Protein AF-A0A2D4JWX6-F1 (afdb_monomer_lite)

Foldseek 3Di:
DDLLVVLLVVCLQAVLLLCLLLVVFDQDPQFPDADGRFPSVSSVCCVVCSVVQVVDPCSNVSNCCSSCVQPVVDPQNPPPDPRNDDDPPVRQVVCCVRDDVVGDTDPPDDD

InterPro domains:
  IPR007311 ST7 [PF04184] (1-111)
  IPR007311 ST7 [PTHR12745] (1-111)

Organism: NCBI:txid1970185

Secondary structure (DSSP, 8-state):
--HHHHHHHHHHH-TTHHHHHTTSS---PPPSS--SSSHHHHHHHHHHHHHHHHHSTTHHHHHHHHHHHHHHS-SSHHHH-TT-PPPPHHHHHHHHHHS-TTS-----S--

Structure (mmCIF, N/CA/C/O backbone):
data_AF-A0A2D4JWX6-F1
#
_entry.id   AF-A0A2D4JWX6-F1
#
loop_
_atom_site.group_PDB
_atom_site.id
_atom_site.type_symbol
_atom_site.label_atom_id
_atom_site.label_alt_id
_atom_site.label_comp_id
_atom_site.label_asym_id
_atom_site.label_entity_id
_atom_site.label_seq_id
_atom_site.pdbx_PDB_ins_code
_atom_site.Cartn_x
_atom_site.Cartn_y
_atom_site.Cartn_z
_atom_site.occupancy
_atom_site.B_iso_or_equiv
_atom_site.auth_seq_id
_atom_site.auth_comp_id
_atom_site.auth_asym_id
_atom_site.auth_atom_id
_atom_site.pdbx_PDB_model_num
ATOM 1 N N . MET A 1 1 ? 11.923 4.116 19.225 1.00 58.41 1 MET A N 1
ATOM 2 C CA . MET A 1 1 ? 11.543 4.465 17.840 1.00 58.41 1 MET A CA 1
ATOM 3 C C . MET A 1 1 ? 10.179 5.131 17.911 1.00 58.41 1 MET A C 1
ATOM 5 O O . MET A 1 1 ? 9.284 4.522 18.484 1.00 58.41 1 MET A O 1
ATOM 9 N N . ASN A 1 2 ? 10.044 6.381 17.460 1.00 85.94 2 ASN A N 1
ATOM 10 C CA . ASN A 1 2 ? 8.763 7.105 17.510 1.00 85.94 2 ASN A CA 1
ATOM 11 C C .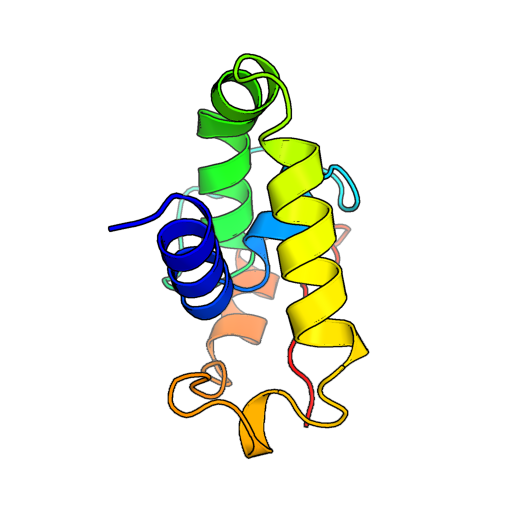 ASN A 1 2 ? 7.839 6.630 16.365 1.00 85.94 2 ASN A C 1
ATOM 13 O O . ASN A 1 2 ? 8.332 6.243 15.307 1.00 85.94 2 ASN A O 1
ATOM 17 N N . ALA A 1 3 ? 6.515 6.673 16.550 1.00 79.12 3 ALA A N 1
ATOM 18 C CA . ALA A 1 3 ? 5.526 6.302 15.531 1.00 79.12 3 ALA A CA 1
ATOM 19 C C . ALA A 1 3 ? 5.724 7.082 14.219 1.00 79.12 3 ALA A C 1
ATOM 21 O O . ALA A 1 3 ? 5.643 6.512 13.136 1.00 79.12 3 ALA A O 1
ATOM 22 N N . VAL A 1 4 ? 6.079 8.365 14.324 1.00 81.44 4 VAL A N 1
ATOM 23 C CA . VAL A 1 4 ? 6.370 9.237 13.176 1.00 81.44 4 VAL A CA 1
ATOM 24 C C . VAL A 1 4 ? 7.566 8.723 12.367 1.00 81.44 4 VAL A C 1
ATOM 26 O O . VAL A 1 4 ? 7.477 8.564 11.154 1.00 81.44 4 VAL A O 1
ATOM 29 N N . GLU A 1 5 ? 8.675 8.386 13.032 1.00 79.62 5 GLU A N 1
ATOM 30 C CA . GLU A 1 5 ? 9.876 7.846 12.376 1.00 79.62 5 GLU A CA 1
ATOM 31 C C . GLU A 1 5 ? 9.618 6.478 11.736 1.00 79.62 5 GLU A C 1
ATOM 33 O O . GLU A 1 5 ? 10.165 6.173 10.678 1.00 79.62 5 GLU A O 1
ATOM 38 N N . ALA A 1 6 ? 8.799 5.641 12.381 1.00 82.00 6 ALA A N 1
ATOM 39 C CA . ALA A 1 6 ? 8.417 4.342 11.841 1.00 82.00 6 ALA A CA 1
ATOM 40 C C . ALA A 1 6 ? 7.582 4.494 10.559 1.00 82.00 6 ALA A C 1
ATOM 42 O O . ALA A 1 6 ? 7.856 3.810 9.574 1.00 82.00 6 ALA A O 1
ATOM 43 N N . ILE A 1 7 ? 6.624 5.429 10.544 1.00 83.56 7 ILE A N 1
ATOM 44 C CA . ILE A 1 7 ? 5.823 5.736 9.353 1.00 83.56 7 ILE A CA 1
ATOM 45 C C . ILE A 1 7 ? 6.706 6.300 8.241 1.00 83.56 7 ILE A C 1
ATOM 47 O O . ILE A 1 7 ? 6.602 5.830 7.113 1.00 83.56 7 ILE A O 1
ATOM 51 N N . HIS A 1 8 ? 7.617 7.232 8.538 1.00 80.38 8 HIS A N 1
ATOM 52 C CA . HIS A 1 8 ? 8.558 7.743 7.535 1.00 80.38 8 HIS A CA 1
ATOM 53 C C . HIS A 1 8 ? 9.363 6.617 6.878 1.00 80.38 8 HIS A C 1
ATOM 55 O O . HIS A 1 8 ? 9.360 6.505 5.655 1.00 80.38 8 HIS A O 1
ATOM 61 N N . ARG A 1 9 ? 9.968 5.724 7.674 1.00 78.38 9 ARG A N 1
ATOM 62 C CA . ARG A 1 9 ? 10.725 4.578 7.141 1.00 78.38 9 ARG A CA 1
ATOM 63 C C . ARG A 1 9 ? 9.859 3.634 6.305 1.00 78.38 9 ARG A C 1
ATOM 65 O O . ARG A 1 9 ? 10.326 3.109 5.299 1.00 78.38 9 ARG A O 1
ATOM 72 N N . ALA A 1 10 ? 8.607 3.409 6.702 1.00 81.19 10 ALA A N 1
ATOM 73 C CA . ALA A 1 10 ? 7.682 2.565 5.948 1.00 81.19 10 ALA A CA 1
ATOM 74 C C . ALA A 1 10 ? 7.296 3.194 4.596 1.00 81.19 10 ALA A C 1
ATOM 76 O O . ALA A 1 10 ? 7.287 2.505 3.576 1.00 81.19 10 ALA A O 1
ATOM 77 N N . VAL A 1 11 ? 7.034 4.506 4.578 1.00 80.38 11 VAL A N 1
ATOM 78 C CA . VAL A 1 11 ? 6.740 5.272 3.357 1.00 80.38 11 VAL A CA 1
ATOM 79 C C . VAL A 1 11 ? 7.950 5.301 2.418 1.00 80.38 11 VAL A C 1
ATOM 81 O O . VAL A 1 11 ? 7.793 5.167 1.208 1.00 80.38 11 VAL A O 1
ATOM 84 N N . GLU A 1 12 ? 9.161 5.432 2.958 1.00 77.31 12 GLU A N 1
ATOM 85 C CA . GLU A 1 12 ? 10.411 5.339 2.192 1.00 77.31 12 GLU A CA 1
ATOM 86 C C . GLU A 1 12 ? 10.629 3.941 1.594 1.00 77.31 12 GLU A C 1
ATOM 88 O O . GLU A 1 12 ? 11.100 3.798 0.458 1.00 77.31 12 GLU A O 1
ATOM 93 N N . PHE A 1 13 ? 10.272 2.895 2.343 1.00 79.00 13 PHE A N 1
ATOM 94 C CA . PHE A 1 13 ? 10.405 1.522 1.880 1.00 79.00 13 PHE A CA 1
ATOM 95 C C . PHE A 1 13 ? 9.478 1.234 0.695 1.00 79.00 13 PHE A C 1
ATOM 97 O O . PHE A 1 13 ? 9.961 0.791 -0.345 1.00 79.00 13 PHE A O 1
ATOM 104 N N . ASN A 1 14 ? 8.180 1.525 0.798 1.00 84.75 14 ASN A N 1
ATOM 105 C CA . ASN A 1 14 ? 7.248 1.385 -0.320 1.00 84.75 14 ASN A CA 1
ATOM 106 C C . ASN A 1 14 ? 6.311 2.610 -0.392 1.00 84.75 14 ASN A C 1
ATOM 108 O O . ASN A 1 14 ? 5.311 2.671 0.331 1.00 84.75 14 ASN A O 1
ATOM 112 N N . PRO A 1 15 ? 6.587 3.576 -1.292 1.00 83.62 15 PRO A N 1
ATOM 113 C CA . PRO A 1 15 ? 5.833 4.827 -1.371 1.00 83.62 15 PRO A CA 1
ATOM 114 C C . PRO A 1 15 ? 4.425 4.661 -1.964 1.00 83.62 15 PRO A C 1
ATOM 116 O O . PRO A 1 15 ? 3.654 5.624 -1.986 1.00 83.62 15 PRO A O 1
ATOM 119 N N . HIS A 1 16 ? 4.069 3.464 -2.441 1.00 87.81 16 HIS A N 1
ATOM 120 C CA . HIS A 1 16 ? 2.758 3.164 -3.017 1.00 87.81 16 HIS A CA 1
ATOM 121 C C . HIS A 1 16 ? 1.735 2.770 -1.945 1.00 87.81 16 HIS A C 1
ATOM 123 O O . HIS A 1 16 ? 0.554 3.087 -2.091 1.00 87.81 16 HIS A O 1
ATOM 129 N N . VAL A 1 17 ? 2.185 2.160 -0.839 1.00 92.25 17 VAL A N 1
ATOM 130 C CA . VAL A 1 17 ? 1.341 1.715 0.291 1.00 92.25 17 VAL A CA 1
ATOM 131 C C . VAL A 1 17 ? 0.377 2.800 0.788 1.00 92.25 17 VAL A C 1
ATOM 133 O O . VAL A 1 17 ? -0.813 2.500 0.933 1.00 92.25 17 VAL A O 1
ATOM 136 N N . PRO A 1 18 ? 0.807 4.059 1.010 1.00 92.38 18 PRO A N 1
ATOM 137 C CA . PRO A 1 18 ? -0.068 5.073 1.589 1.00 92.38 18 PRO A CA 1
ATOM 138 C C . PRO A 1 18 ? -1.306 5.354 0.743 1.00 92.38 18 PRO A C 1
ATOM 140 O O . PRO A 1 18 ? -2.387 5.501 1.299 1.00 92.38 18 PRO A O 1
ATOM 143 N N . LYS A 1 19 ? -1.197 5.348 -0.592 1.00 92.06 19 LYS A N 1
ATOM 144 C CA . LYS A 1 19 ? -2.356 5.593 -1.465 1.00 92.06 19 LYS A CA 1
ATOM 145 C C . LYS A 1 19 ? -3.437 4.520 -1.323 1.00 92.06 19 LYS A C 1
ATOM 147 O O . LYS A 1 19 ? -4.613 4.842 -1.455 1.00 92.06 19 LYS A O 1
ATOM 152 N N . TYR A 1 20 ? -3.058 3.274 -1.042 1.00 95.06 20 TYR A N 1
ATOM 153 C CA . TYR A 1 20 ? -4.013 2.190 -0.804 1.00 95.06 20 TYR A CA 1
ATOM 154 C C . TYR A 1 20 ? -4.595 2.229 0.609 1.00 95.06 20 TYR A C 1
ATOM 156 O O . TYR A 1 20 ? -5.799 2.069 0.773 1.00 95.06 20 TYR A O 1
ATOM 164 N N . LEU A 1 21 ? -3.769 2.489 1.630 1.00 95.56 21 LEU A N 1
ATOM 165 C CA . LEU A 1 21 ? -4.246 2.605 3.014 1.00 95.56 21 LEU A CA 1
ATOM 166 C C . LEU A 1 21 ? -5.176 3.805 3.227 1.00 95.56 21 LEU A C 1
ATOM 168 O O . LEU A 1 21 ? -6.112 3.725 4.015 1.00 95.56 21 LEU A O 1
ATOM 172 N N . LEU A 1 22 ? -4.907 4.906 2.526 1.00 94.12 22 LEU A N 1
ATOM 173 C CA . LEU A 1 22 ? -5.728 6.117 2.523 1.00 94.12 22 LEU A CA 1
ATOM 174 C C . LEU A 1 22 ? -6.904 6.028 1.539 1.00 94.12 22 LEU A C 1
ATOM 176 O O . LEU A 1 22 ? -7.600 7.019 1.348 1.00 94.12 22 LEU A O 1
ATOM 180 N N . GLU A 1 23 ? -7.101 4.874 0.891 1.00 94.19 23 GLU A N 1
ATOM 181 C CA . GLU A 1 23 ? -8.206 4.621 -0.044 1.00 94.19 23 GLU A CA 1
ATOM 182 C C . GLU A 1 23 ? -8.263 5.622 -1.221 1.00 94.19 23 GLU A C 1
ATOM 184 O O . GLU A 1 23 ? -9.306 5.845 -1.826 1.00 94.19 23 GLU A O 1
ATOM 189 N N . MET A 1 24 ? -7.117 6.206 -1.589 1.00 92.06 24 MET A N 1
ATOM 190 C CA . MET A 1 24 ? -6.957 7.094 -2.751 1.00 92.06 24 MET A CA 1
ATOM 191 C C . MET A 1 24 ? -6.779 6.320 -4.066 1.00 92.06 24 MET A C 1
ATOM 193 O O . MET A 1 24 ? -6.829 6.901 -5.149 1.00 92.06 24 MET A O 1
ATOM 197 N N . LYS A 1 25 ? -6.528 5.011 -3.977 1.00 92.38 25 LYS A N 1
ATOM 198 C CA . LYS A 1 25 ? -6.522 4.064 -5.094 1.00 92.38 25 LYS A CA 1
ATOM 199 C C . LYS A 1 25 ? -7.457 2.908 -4.773 1.00 92.38 25 LYS A C 1
ATOM 201 O O . LYS A 1 25 ? -7.589 2.516 -3.615 1.00 92.38 25 LYS A O 1
ATOM 206 N N . SER A 1 26 ? -8.054 2.343 -5.818 1.00 92.00 26 SER A N 1
ATOM 207 C CA . SER A 1 26 ? -8.901 1.160 -5.683 1.00 92.00 26 SER A CA 1
ATOM 208 C C . SER A 1 26 ? -8.088 -0.007 -5.136 1.00 92.00 26 SER A C 1
ATOM 210 O O . SER A 1 26 ? -7.030 -0.346 -5.669 1.00 92.00 26 SER A O 1
ATOM 212 N N . LEU A 1 27 ? -8.591 -0.612 -4.066 1.00 94.88 27 LEU A N 1
ATOM 213 C CA . LEU A 1 27 ? -8.041 -1.835 -3.511 1.00 94.88 27 LEU A CA 1
ATOM 214 C C . LEU A 1 27 ? -8.666 -3.028 -4.240 1.00 94.88 27 LEU A C 1
ATOM 216 O O . LEU A 1 27 ? -9.888 -3.146 -4.309 1.00 94.88 27 LEU A O 1
ATOM 220 N N . ILE A 1 28 ? -7.823 -3.902 -4.779 1.00 95.88 28 ILE A N 1
ATOM 221 C CA . ILE A 1 28 ? -8.226 -5.130 -5.471 1.00 95.88 28 ILE A CA 1
ATOM 222 C C . ILE A 1 28 ? -7.736 -6.358 -4.699 1.00 95.88 28 ILE A C 1
ATOM 224 O O . ILE A 1 28 ? -7.008 -6.229 -3.712 1.00 95.88 28 ILE A O 1
ATOM 228 N N . LEU A 1 29 ? -8.126 -7.553 -5.149 1.00 96.62 29 LEU A N 1
ATOM 229 C CA . LEU A 1 29 ? -7.506 -8.781 -4.656 1.00 96.62 29 LEU A CA 1
ATOM 230 C C . LEU A 1 29 ? -6.003 -8.762 -4.977 1.00 96.62 29 LEU A C 1
ATOM 232 O O . LEU A 1 29 ? -5.633 -8.384 -6.093 1.00 96.62 29 LEU A O 1
ATOM 236 N N . PRO A 1 30 ? -5.140 -9.158 -4.029 1.00 96.00 30 PRO A N 1
ATOM 237 C CA . PRO A 1 30 ? -3.712 -9.221 -4.285 1.00 96.00 30 PRO A CA 1
ATOM 238 C C . PRO A 1 30 ? -3.402 -10.249 -5.384 1.00 96.00 30 PRO A C 1
ATOM 240 O O . PRO A 1 30 ? -4.040 -11.306 -5.420 1.00 96.00 30 PRO A O 1
ATOM 243 N N . PRO A 1 31 ? -2.432 -9.962 -6.271 1.00 94.06 31 PRO A N 1
ATOM 244 C CA . PRO A 1 31 ? -1.955 -10.942 -7.239 1.00 94.06 31 PRO A CA 1
ATOM 245 C C . PRO A 1 31 ? -1.286 -12.127 -6.529 1.00 94.06 31 PRO A C 1
ATOM 247 O O . PRO A 1 31 ? -0.810 -12.008 -5.399 1.00 94.06 31 PRO A O 1
ATOM 250 N N . GLU A 1 32 ? -1.213 -13.271 -7.212 1.00 93.50 32 GLU A N 1
ATOM 251 C CA . GLU A 1 32 ? -0.545 -14.476 -6.694 1.00 93.50 32 GLU A CA 1
ATOM 252 C C . GLU A 1 32 ? 0.949 -14.237 -6.423 1.00 93.50 32 GLU A C 1
ATOM 254 O O . GLU A 1 32 ? 1.502 -14.736 -5.443 1.00 93.50 32 GLU A O 1
ATOM 259 N N . HIS A 1 33 ? 1.591 -13.430 -7.270 1.00 93.75 33 HIS A N 1
ATOM 260 C CA . HIS A 1 33 ? 2.995 -13.062 -7.140 1.00 93.75 33 HIS A CA 1
ATOM 261 C C . HIS A 1 33 ? 3.118 -11.611 -6.678 1.00 93.75 33 HIS A C 1
ATOM 263 O O . HIS A 1 33 ? 2.433 -10.725 -7.184 1.00 93.75 33 HIS A O 1
ATOM 269 N N . ILE A 1 34 ? 4.022 -11.370 -5.729 1.00 92.19 34 ILE A N 1
ATOM 270 C CA . ILE A 1 34 ? 4.242 -10.058 -5.118 1.00 92.19 34 ILE A CA 1
ATOM 271 C C . ILE A 1 34 ? 5.686 -9.625 -5.369 1.00 92.19 34 ILE A C 1
ATOM 273 O O . ILE A 1 34 ? 6.630 -10.336 -5.014 1.00 92.19 34 ILE A O 1
ATOM 277 N N . LEU A 1 35 ? 5.864 -8.443 -5.958 1.00 88.25 35 LEU A N 1
ATOM 278 C CA . LEU A 1 35 ? 7.177 -7.834 -6.150 1.00 88.25 35 LEU A CA 1
ATOM 279 C C . LEU A 1 35 ? 7.608 -7.089 -4.893 1.00 88.25 35 LEU A C 1
ATOM 281 O O . LEU A 1 35 ? 6.788 -6.503 -4.201 1.00 88.25 35 LEU A O 1
ATOM 285 N N . LYS A 1 36 ? 8.912 -7.037 -4.613 1.00 82.88 36 LYS A N 1
ATOM 286 C CA . LYS A 1 36 ? 9.415 -6.189 -3.526 1.00 82.88 36 LYS A CA 1
ATOM 287 C C . LYS A 1 36 ? 9.364 -4.726 -3.945 1.00 82.88 36 LYS A C 1
ATOM 289 O O . LYS A 1 36 ? 9.968 -4.374 -4.958 1.00 82.88 36 LYS A O 1
ATOM 294 N N . ARG A 1 37 ? 8.754 -3.888 -3.102 1.00 80.62 37 ARG A N 1
ATOM 295 C CA . ARG A 1 37 ? 8.596 -2.444 -3.296 1.00 80.62 37 ARG A CA 1
ATOM 296 C C . ARG A 1 37 ? 7.794 -2.162 -4.557 1.00 80.62 37 ARG A C 1
ATOM 298 O O . ARG A 1 37 ? 8.370 -1.701 -5.522 1.00 80.62 37 ARG A O 1
ATOM 305 N N . GLY A 1 38 ? 6.490 -2.429 -4.570 1.00 87.81 38 GLY A N 1
ATOM 306 C CA . GLY A 1 38 ? 5.617 -2.047 -5.685 1.00 87.81 38 GLY A CA 1
ATOM 307 C C . GLY A 1 38 ? 4.139 -2.031 -5.417 1.00 87.81 38 GLY A C 1
ATOM 308 O O . GLY A 1 38 ? 3.741 -2.143 -4.259 1.00 87.81 38 GLY A O 1
ATOM 309 N N . ASP A 1 39 ? 3.341 -1.832 -6.466 1.00 92.56 39 ASP A N 1
ATOM 310 C CA . ASP A 1 39 ? 1.886 -1.829 -6.349 1.00 92.56 39 ASP A CA 1
ATOM 311 C C . ASP A 1 39 ? 1.382 -3.217 -5.953 1.00 92.56 39 ASP A C 1
ATOM 313 O O . ASP A 1 39 ? 0.509 -3.292 -5.095 1.00 92.56 39 ASP A O 1
ATOM 317 N N . SER A 1 40 ? 1.970 -4.308 -6.461 1.00 94.19 40 SER A N 1
ATOM 318 C CA . SER A 1 40 ? 1.622 -5.668 -6.016 1.00 94.19 40 SER A CA 1
ATOM 319 C C . SER A 1 40 ? 1.813 -5.863 -4.504 1.00 94.19 40 SER A C 1
ATOM 321 O O . SER A 1 40 ? 0.895 -6.320 -3.819 1.00 94.19 40 SER A O 1
ATOM 323 N N . GLU A 1 41 ? 2.958 -5.455 -3.943 1.00 93.81 41 GLU A N 1
ATOM 324 C CA . GLU A 1 41 ? 3.194 -5.493 -2.488 1.00 93.81 41 GLU A CA 1
ATOM 325 C C . GLU A 1 41 ? 2.321 -4.500 -1.730 1.00 93.81 41 GLU A C 1
ATOM 327 O O . GLU A 1 41 ? 1.821 -4.825 -0.656 1.00 93.81 41 GLU A O 1
ATOM 332 N N . ALA A 1 42 ? 2.108 -3.303 -2.271 1.00 94.19 42 ALA A N 1
ATOM 333 C CA . ALA A 1 42 ? 1.313 -2.279 -1.615 1.00 94.19 42 ALA A CA 1
ATOM 334 C C . ALA A 1 42 ? -0.163 -2.675 -1.511 1.00 94.19 42 ALA A C 1
ATOM 336 O O . ALA A 1 42 ? -0.771 -2.489 -0.454 1.00 94.19 42 ALA A O 1
ATOM 337 N N . ILE A 1 43 ? -0.712 -3.277 -2.569 1.00 96.25 43 ILE A N 1
ATOM 338 C CA . ILE A 1 43 ? -2.047 -3.875 -2.587 1.00 96.25 43 ILE A CA 1
ATOM 339 C C . ILE A 1 43 ? -2.109 -5.003 -1.570 1.00 96.25 43 ILE A C 1
ATOM 341 O O . ILE A 1 43 ? -2.997 -4.984 -0.726 1.00 96.25 43 ILE A O 1
ATOM 345 N N . ALA A 1 44 ? -1.168 -5.952 -1.601 1.00 96.62 44 ALA A N 1
ATOM 346 C CA . ALA A 1 44 ? -1.163 -7.064 -0.655 1.00 96.62 44 ALA A CA 1
ATOM 347 C C . ALA A 1 44 ? -1.109 -6.572 0.795 1.00 96.62 44 ALA A C 1
ATOM 349 O O . ALA A 1 44 ? -1.924 -6.974 1.627 1.00 96.62 44 ALA A O 1
ATOM 350 N N . TYR A 1 45 ? -0.212 -5.633 1.095 1.00 95.56 45 TYR A N 1
ATOM 351 C CA . TYR A 1 45 ? -0.109 -5.036 2.417 1.00 95.56 45 TYR A CA 1
ATOM 352 C C . TYR A 1 45 ? -1.424 -4.371 2.834 1.00 95.56 45 TYR A C 1
ATOM 354 O O . TYR A 1 45 ? -1.965 -4.699 3.892 1.00 95.56 45 TYR A O 1
ATOM 362 N N . ALA A 1 46 ? -1.962 -3.466 2.013 1.00 96.69 46 ALA A N 1
ATOM 363 C CA . ALA A 1 46 ? -3.188 -2.746 2.339 1.00 96.69 46 ALA A CA 1
ATOM 364 C C . ALA A 1 46 ? -4.387 -3.694 2.466 1.00 96.69 46 ALA A C 1
ATOM 366 O O . ALA A 1 46 ? -5.166 -3.557 3.405 1.00 96.69 46 ALA A O 1
ATOM 367 N N . PHE A 1 47 ? -4.493 -4.701 1.599 1.00 97.31 47 PHE A N 1
ATOM 368 C CA . PHE A 1 47 ? -5.560 -5.697 1.628 1.00 97.31 47 PHE A CA 1
ATOM 369 C C . PHE A 1 47 ? -5.633 -6.416 2.976 1.00 97.31 47 PHE A C 1
ATOM 371 O O . PHE A 1 47 ? -6.704 -6.495 3.579 1.00 97.31 47 PHE A O 1
ATOM 378 N N . PHE A 1 48 ? -4.493 -6.874 3.496 1.00 97.19 48 PHE A N 1
ATOM 379 C CA . PHE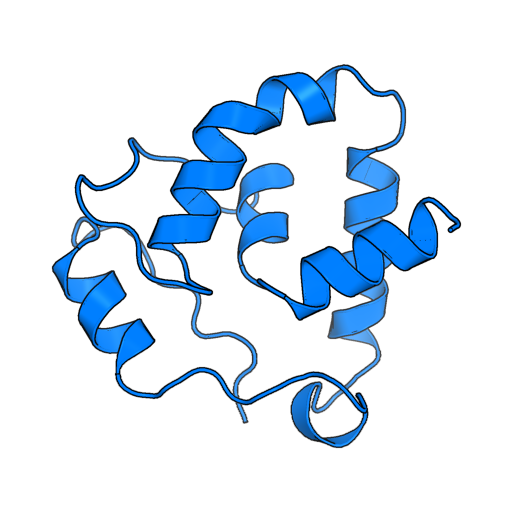 A 1 48 ? -4.457 -7.598 4.766 1.00 97.19 48 PHE A CA 1
ATOM 380 C C . PHE A 1 48 ? -4.482 -6.690 6.006 1.00 97.19 48 PHE A C 1
ATOM 382 O O . PHE A 1 48 ? -4.925 -7.132 7.066 1.00 97.19 48 PHE A O 1
ATOM 389 N N . HIS A 1 49 ? -4.038 -5.431 5.905 1.00 96.75 49 HIS A N 1
ATOM 390 C CA . HIS A 1 49 ? -3.792 -4.587 7.084 1.00 96.75 49 HIS A CA 1
ATOM 391 C C . HIS A 1 49 ? -4.693 -3.353 7.204 1.00 96.75 49 HIS A C 1
ATOM 393 O O . HIS A 1 49 ? -4.736 -2.764 8.284 1.00 96.75 49 HIS A O 1
ATOM 399 N N . LEU A 1 50 ? -5.452 -2.955 6.176 1.00 96.12 50 LEU A N 1
ATOM 400 C CA . LEU A 1 50 ? -6.271 -1.731 6.206 1.00 96.12 50 LEU A CA 1
ATOM 401 C C . LEU A 1 50 ? -7.215 -1.681 7.415 1.00 96.12 50 LEU A C 1
ATOM 403 O O . LEU A 1 50 ? -7.341 -0.653 8.077 1.00 96.12 50 LEU A O 1
ATOM 407 N N . GLN A 1 51 ? -7.838 -2.809 7.756 1.00 96.44 51 GLN A N 1
ATOM 408 C CA . GLN A 1 51 ? -8.727 -2.886 8.918 1.00 96.44 51 GLN A CA 1
ATOM 409 C C . GLN A 1 51 ? -7.990 -2.652 10.240 1.00 96.44 51 GLN A C 1
ATOM 411 O O . GLN A 1 51 ? -8.552 -2.060 11.156 1.00 96.44 51 GLN A O 1
ATOM 416 N N . HIS A 1 52 ? -6.732 -3.082 10.350 1.00 96.25 52 HIS A N 1
ATOM 417 C CA . HIS A 1 52 ? -5.912 -2.799 11.525 1.00 96.25 52 HIS A CA 1
ATOM 418 C C . HIS A 1 52 ? -5.599 -1.302 11.624 1.00 96.25 52 HIS A C 1
ATOM 420 O O . HIS A 1 52 ? -5.803 -0.709 12.680 1.00 96.25 52 HIS A O 1
ATOM 426 N N . TRP A 1 53 ? -5.208 -0.674 10.512 1.00 95.31 53 TRP A N 1
ATOM 427 C CA . TRP A 1 53 ? -4.963 0.769 10.450 1.00 95.31 53 TRP A CA 1
ATOM 428 C C . TRP A 1 53 ? -6.196 1.594 10.833 1.00 95.31 53 TRP A C 1
ATOM 430 O O . TRP A 1 53 ? -6.077 2.544 11.600 1.00 95.31 53 TRP A O 1
ATOM 440 N N . LYS A 1 54 ? -7.389 1.202 10.366 1.00 95.75 54 LYS A N 1
ATOM 441 C CA . LYS A 1 54 ? -8.657 1.875 10.698 1.00 95.75 54 LYS A CA 1
ATOM 442 C C . LYS A 1 54 ? -9.049 1.767 12.175 1.00 95.75 54 LYS A C 1
ATOM 444 O O . LYS A 1 54 ? -9.768 2.628 12.669 1.00 95.75 54 LYS A O 1
ATOM 449 N N . ARG A 1 55 ? -8.604 0.724 12.884 1.00 97.25 55 ARG A N 1
ATOM 450 C CA . ARG A 1 55 ? -8.901 0.526 14.317 1.00 97.25 55 ARG A CA 1
ATOM 451 C C . ARG A 1 55 ? -8.049 1.396 15.234 1.00 97.25 55 ARG A C 1
ATOM 453 O O . ARG A 1 55 ? -8.437 1.614 16.377 1.00 97.25 55 ARG A O 1
ATOM 460 N N . VAL A 1 56 ? -6.889 1.846 14.765 1.00 95.25 56 VAL A N 1
ATOM 461 C CA . VAL A 1 56 ? -5.991 2.690 15.552 1.00 95.25 56 VAL A CA 1
ATOM 462 C C . VAL A 1 56 ? -6.359 4.148 15.301 1.00 95.25 56 VAL A C 1
ATOM 464 O O . VAL A 1 56 ? -6.134 4.683 14.215 1.00 95.25 56 VAL A O 1
ATOM 467 N N . GLU A 1 57 ? -6.940 4.790 16.312 1.00 95.31 57 GLU A N 1
ATOM 468 C CA . GLU A 1 57 ? -7.371 6.183 16.224 1.00 95.31 57 GLU A CA 1
ATOM 469 C C . GLU A 1 57 ? -6.209 7.096 15.802 1.00 95.31 57 GLU A C 1
ATOM 471 O O . GLU A 1 57 ? -5.100 7.025 16.330 1.00 95.31 57 GLU A O 1
ATOM 476 N N . GLY A 1 58 ? -6.455 7.934 14.793 1.00 93.12 58 GLY A N 1
ATOM 477 C CA . GLY A 1 58 ? -5.470 8.880 14.273 1.00 93.12 58 GLY A CA 1
ATOM 478 C C . GLY A 1 58 ? -4.355 8.278 13.408 1.00 93.12 58 GLY A C 1
ATOM 479 O O . GLY A 1 58 ? -3.612 9.051 12.809 1.00 93.12 58 GLY A O 1
ATOM 480 N N . ALA A 1 59 ? -4.241 6.952 13.259 1.00 93.00 59 ALA A N 1
ATOM 481 C CA . ALA A 1 59 ? -3.157 6.338 12.480 1.00 93.00 59 ALA A CA 1
ATOM 482 C C . ALA A 1 59 ? -3.186 6.735 10.996 1.00 93.00 59 ALA A C 1
ATOM 484 O O . ALA A 1 59 ? -2.154 7.103 10.436 1.00 93.00 59 ALA A O 1
ATOM 485 N N . LEU A 1 60 ? -4.367 6.714 10.367 1.00 94.38 60 LEU A N 1
ATOM 486 C CA . LEU A 1 60 ? -4.529 7.145 8.973 1.00 94.38 60 LEU A CA 1
ATOM 487 C C . LEU A 1 60 ? -4.318 8.655 8.804 1.00 94.38 60 LEU A C 1
ATOM 489 O O . LEU A 1 60 ? -3.727 9.071 7.814 1.00 94.38 60 LEU A O 1
ATOM 493 N N . ASN A 1 61 ? -4.719 9.470 9.785 1.00 93.81 61 ASN A N 1
ATOM 494 C CA . ASN A 1 61 ? -4.448 10.911 9.760 1.00 93.81 61 ASN A CA 1
ATOM 495 C C . ASN A 1 61 ? -2.948 11.190 9.868 1.00 93.81 61 ASN A C 1
ATOM 497 O O . ASN A 1 61 ? -2.419 12.011 9.125 1.00 93.81 61 ASN A O 1
ATOM 501 N N . LEU A 1 62 ? -2.249 10.481 10.757 1.00 91.12 62 LEU A N 1
ATOM 502 C CA . LEU A 1 62 ? -0.804 10.596 10.887 1.00 91.12 62 LEU A CA 1
ATOM 503 C C . LEU A 1 62 ? -0.106 10.167 9.593 1.00 91.12 62 LEU A C 1
ATOM 505 O O . LEU A 1 62 ? 0.729 10.908 9.085 1.00 91.12 62 LEU A O 1
ATOM 509 N N . LEU A 1 63 ? -0.503 9.027 9.016 1.00 91.50 63 LEU A N 1
ATOM 510 C CA . LEU A 1 63 ? -0.010 8.569 7.717 1.00 91.50 63 LEU A CA 1
ATOM 511 C C . LEU A 1 63 ? -0.237 9.611 6.622 1.00 91.50 63 LEU A C 1
ATOM 513 O O . LEU A 1 63 ? 0.688 9.885 5.863 1.00 91.50 63 LEU A O 1
ATOM 517 N N . HIS A 1 64 ? -1.435 10.195 6.552 1.00 90.12 64 HIS A N 1
ATOM 518 C CA . HIS A 1 64 ? -1.775 11.232 5.583 1.00 90.12 64 HIS A CA 1
ATOM 519 C C . HIS A 1 64 ? -0.850 12.441 5.727 1.00 90.12 64 HIS A C 1
ATOM 521 O O . HIS A 1 64 ? -0.183 12.805 4.765 1.00 90.12 64 HIS A O 1
ATOM 527 N N . CYS A 1 65 ? -0.746 13.016 6.929 1.00 87.88 65 CYS A N 1
ATOM 528 C CA . CYS A 1 65 ? 0.104 14.178 7.194 1.00 87.88 65 CYS A CA 1
ATOM 529 C C . CYS A 1 65 ? 1.582 13.895 6.894 1.00 87.88 65 CYS A C 1
ATOM 531 O O . CYS A 1 65 ? 2.275 14.736 6.322 1.00 87.88 65 CYS A O 1
ATOM 533 N N . THR A 1 66 ? 2.068 12.706 7.254 1.00 82.94 66 THR A N 1
ATOM 534 C CA . THR A 1 66 ? 3.448 12.291 6.998 1.00 82.94 66 THR A CA 1
ATOM 535 C C . THR A 1 66 ? 3.708 12.093 5.505 1.00 82.94 66 THR A C 1
ATOM 537 O O . THR A 1 66 ? 4.678 12.631 4.983 1.00 82.94 66 THR A O 1
ATOM 540 N N . TRP A 1 67 ? 2.839 11.371 4.797 1.00 81.25 67 TRP A N 1
ATOM 541 C CA . TRP A 1 67 ? 2.966 11.106 3.362 1.00 81.25 67 TRP A CA 1
ATOM 542 C C . TRP A 1 67 ? 2.852 12.384 2.526 1.00 81.25 67 TRP A C 1
ATOM 544 O O . TRP A 1 67 ? 3.702 12.660 1.678 1.00 81.25 67 TRP A O 1
ATOM 554 N N . GLU A 1 68 ? 1.828 13.193 2.798 1.00 79.12 68 GLU A N 1
ATOM 555 C CA . GLU A 1 68 ? 1.592 14.474 2.141 1.00 79.12 68 GLU A CA 1
ATOM 556 C C . GLU A 1 68 ? 2.751 15.440 2.409 1.00 79.12 68 GLU A C 1
ATOM 558 O O . GLU A 1 68 ? 3.268 16.048 1.473 1.00 79.12 68 GLU A O 1
ATOM 563 N N . GLY A 1 69 ? 3.223 15.525 3.658 1.00 71.69 69 GLY A N 1
ATOM 564 C CA . GLY A 1 69 ? 4.373 16.343 4.032 1.00 71.69 69 GLY A CA 1
ATOM 565 C C . GLY A 1 69 ? 5.666 15.894 3.350 1.00 71.69 69 GLY A C 1
ATOM 566 O O . GLY A 1 69 ? 6.374 16.716 2.772 1.00 71.69 69 GLY A O 1
ATOM 567 N N . THR A 1 70 ? 5.962 14.594 3.348 1.00 69.25 70 THR A N 1
ATOM 568 C CA . THR A 1 70 ? 7.169 14.045 2.717 1.00 69.25 70 THR A CA 1
ATOM 569 C C . THR A 1 70 ? 7.186 14.265 1.203 1.00 69.25 70 THR A C 1
ATOM 571 O O . THR A 1 70 ? 8.242 14.570 0.659 1.00 69.25 70 THR A O 1
ATOM 574 N N . PHE A 1 71 ? 6.047 14.171 0.512 1.00 66.19 71 PHE A N 1
ATOM 575 C CA . PHE A 1 71 ? 6.026 14.218 -0.954 1.00 66.19 71 PHE A CA 1
ATOM 576 C C . PHE A 1 71 ? 5.585 15.546 -1.572 1.00 66.19 71 PHE A C 1
ATOM 578 O O . PHE A 1 71 ? 5.975 15.824 -2.703 1.00 66.19 71 PHE A O 1
ATOM 585 N N . ARG A 1 72 ? 4.841 16.406 -0.861 1.00 62.44 72 ARG A N 1
ATOM 586 C CA . ARG A 1 72 ? 4.571 17.781 -1.329 1.00 62.44 72 ARG A CA 1
ATOM 587 C C . ARG A 1 72 ? 5.733 18.735 -1.079 1.00 62.44 72 ARG A C 1
ATOM 589 O O . ARG A 1 72 ? 5.880 19.698 -1.823 1.00 62.44 72 ARG A O 1
ATOM 596 N N . MET A 1 73 ? 6.546 18.501 -0.045 1.00 54.31 73 MET A N 1
ATOM 597 C CA . MET A 1 73 ? 7.644 19.413 0.312 1.00 54.31 73 MET A CA 1
ATOM 598 C C . MET A 1 73 ? 8.968 19.104 -0.394 1.00 54.31 73 MET A C 1
ATOM 600 O O . MET A 1 73 ? 9.895 19.912 -0.316 1.00 54.31 73 MET A O 1
ATOM 604 N N . ILE A 1 74 ? 9.078 17.970 -1.091 1.00 56.22 74 ILE A N 1
ATOM 605 C CA . ILE A 1 74 ? 10.291 17.618 -1.827 1.00 56.22 74 ILE A CA 1
ATOM 606 C C . ILE A 1 74 ? 9.991 17.663 -3.334 1.00 56.22 74 ILE A C 1
ATOM 608 O O . ILE A 1 74 ? 9.364 16.735 -3.840 1.00 56.22 74 ILE A O 1
ATOM 612 N N . PRO A 1 75 ? 10.438 18.706 -4.068 1.00 49.56 75 PRO A N 1
ATOM 613 C CA . PRO A 1 75 ? 10.220 18.805 -5.516 1.00 49.56 75 PRO A CA 1
ATOM 614 C C . PRO A 1 75 ? 10.837 17.627 -6.287 1.00 49.56 75 PRO A C 1
ATOM 616 O O . PRO A 1 75 ? 10.325 17.261 -7.337 1.00 49.56 75 PRO A O 1
ATOM 619 N N . TYR A 1 76 ? 11.866 16.991 -5.714 1.00 55.28 76 TYR A N 1
ATOM 620 C CA . TYR A 1 76 ? 12.496 15.768 -6.208 1.00 55.28 76 TYR A CA 1
ATOM 621 C C . TYR A 1 76 ? 12.824 14.841 -5.021 1.00 55.28 76 TYR A C 1
ATOM 623 O O . TYR A 1 76 ? 13.890 14.974 -4.412 1.00 55.28 76 TYR A O 1
ATOM 631 N N . PRO A 1 77 ? 11.919 13.923 -4.627 1.00 53.97 77 PRO A N 1
ATOM 632 C CA . PRO A 1 77 ? 12.110 13.011 -3.487 1.00 53.97 77 PRO A CA 1
ATOM 633 C C . PRO A 1 77 ? 13.442 12.254 -3.552 1.00 53.97 77 PRO A C 1
ATOM 635 O O . PRO A 1 77 ? 14.095 12.035 -2.536 1.00 53.97 77 PRO A O 1
ATOM 638 N N . LEU A 1 78 ? 13.866 11.938 -4.778 1.00 53.00 78 LEU A N 1
ATOM 639 C CA . LEU A 1 78 ? 15.109 11.247 -5.113 1.00 53.00 78 LEU A CA 1
ATOM 640 C C . LEU A 1 78 ? 16.381 12.103 -4.940 1.00 53.00 78 LEU A C 1
ATOM 642 O O . LEU A 1 78 ? 17.466 11.537 -4.878 1.00 53.00 78 LEU A O 1
ATOM 646 N N . GLU A 1 79 ? 16.283 13.436 -4.868 1.00 52.41 79 GLU A N 1
ATOM 647 C CA . GLU A 1 79 ? 17.452 14.335 -4.785 1.00 52.41 79 GLU A CA 1
ATOM 648 C C . GLU A 1 79 ? 17.756 14.827 -3.363 1.00 52.41 79 GLU A C 1
ATOM 650 O O . GLU A 1 79 ? 18.879 15.242 -3.085 1.00 52.41 79 GLU A O 1
ATOM 655 N N . LYS A 1 80 ? 16.774 14.803 -2.449 1.00 49.16 80 LYS A N 1
ATOM 656 C CA . LYS A 1 80 ? 16.926 15.350 -1.084 1.00 49.16 80 LYS A CA 1
ATOM 657 C C . LYS A 1 80 ? 16.705 14.364 0.059 1.00 49.16 80 LYS A C 1
ATOM 659 O O . LYS A 1 80 ? 16.972 14.727 1.203 1.00 49.16 80 LYS A O 1
ATOM 664 N N . GLY A 1 81 ? 16.242 13.141 -0.197 1.00 52.12 81 GLY A N 1
ATOM 665 C CA . GLY A 1 81 ? 16.199 12.118 0.848 1.00 52.12 81 GLY A CA 1
ATOM 666 C C . GLY A 1 81 ? 17.415 11.208 0.776 1.00 52.12 81 GLY A C 1
ATOM 667 O O . GLY A 1 81 ? 17.658 10.576 -0.245 1.00 52.12 81 GLY A O 1
ATOM 668 N N . HIS A 1 82 ? 18.139 11.073 1.888 1.00 50.94 82 HIS A N 1
ATOM 669 C CA . HIS A 1 82 ? 19.287 10.166 2.015 1.00 50.94 82 HIS A CA 1
ATOM 670 C C . HIS A 1 82 ? 18.943 8.669 1.805 1.00 50.94 82 HIS A C 1
ATOM 672 O O . HIS A 1 82 ? 19.845 7.837 1.853 1.00 50.94 82 HIS A O 1
ATOM 678 N N . LEU A 1 83 ? 17.666 8.307 1.598 1.00 52.50 83 LEU A N 1
ATOM 679 C CA . LEU A 1 83 ? 17.170 6.923 1.600 1.00 52.50 83 LEU A CA 1
ATOM 680 C C . LEU A 1 83 ? 16.132 6.596 0.500 1.00 52.50 83 LEU A C 1
ATOM 682 O O . LEU A 1 83 ? 15.672 5.455 0.422 1.00 52.50 83 LEU A O 1
ATOM 686 N N . PHE A 1 84 ? 15.771 7.537 -0.385 1.00 56.09 84 PHE A N 1
ATOM 687 C CA . PHE A 1 84 ? 14.877 7.227 -1.511 1.00 56.09 84 PHE A CA 1
ATOM 688 C C . PHE A 1 84 ? 15.669 6.608 -2.662 1.00 56.09 84 PHE A C 1
ATOM 690 O O . PHE A 1 84 ? 16.190 7.295 -3.536 1.00 56.09 84 PHE A O 1
ATOM 697 N N . TYR A 1 85 ? 15.760 5.282 -2.668 1.00 56.25 85 TYR A N 1
ATOM 698 C CA . TYR A 1 85 ? 16.324 4.565 -3.807 1.00 56.25 85 TYR A CA 1
ATOM 699 C C . TYR A 1 85 ? 15.393 4.660 -5.021 1.00 56.25 85 TYR A C 1
ATOM 701 O O . TYR A 1 85 ? 14.178 4.500 -4.85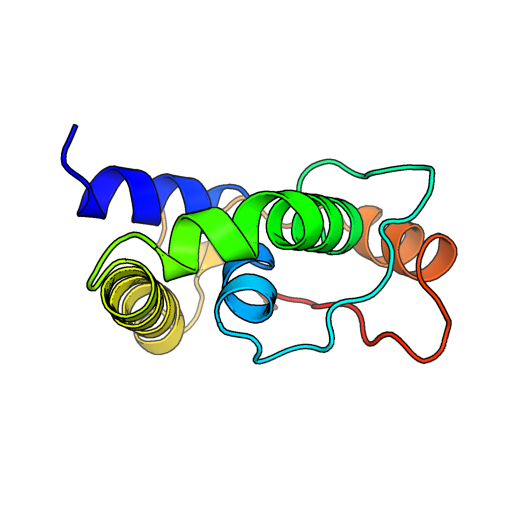5 1.00 56.25 85 TYR A O 1
ATOM 709 N N . PRO A 1 86 ? 15.943 4.854 -6.233 1.00 58.56 86 PRO A N 1
ATOM 710 C CA . PRO A 1 86 ? 15.156 4.786 -7.445 1.00 58.56 86 PRO A CA 1
ATOM 711 C C . PRO A 1 86 ? 14.505 3.412 -7.549 1.00 58.56 86 PRO A C 1
ATOM 713 O O . PRO A 1 86 ? 15.108 2.369 -7.277 1.00 58.56 86 PRO A O 1
ATOM 716 N N . TYR A 1 87 ? 13.246 3.454 -7.938 1.00 64.06 87 TYR A N 1
ATOM 717 C CA . TYR A 1 87 ? 12.462 2.282 -8.236 1.00 64.06 87 TYR A CA 1
ATOM 718 C C . TYR A 1 87 ? 13.135 1.477 -9.362 1.00 64.06 87 TYR A C 1
ATOM 720 O O . TYR A 1 87 ? 13.557 2.090 -10.351 1.00 64.06 87 TYR A O 1
ATOM 728 N N . PRO A 1 88 ? 13.295 0.143 -9.255 1.00 67.94 88 PRO A N 1
ATOM 729 C CA . PRO A 1 88 ? 13.867 -0.627 -10.349 1.00 67.94 88 PRO A CA 1
ATOM 730 C C . PRO A 1 88 ? 12.987 -0.473 -11.589 1.00 67.94 88 PRO A C 1
ATOM 732 O O . PRO A 1 88 ? 11.777 -0.676 -11.526 1.00 67.94 88 PRO A O 1
ATOM 735 N N . ILE A 1 89 ? 13.597 -0.138 -12.725 1.00 67.88 89 ILE A N 1
ATOM 736 C CA . ILE A 1 89 ? 12.878 0.085 -13.992 1.00 67.88 89 ILE A CA 1
ATOM 737 C C . ILE A 1 89 ? 12.037 -1.147 -14.373 1.00 67.88 89 ILE A C 1
ATOM 739 O O . ILE A 1 89 ? 10.966 -1.016 -14.954 1.00 67.88 89 ILE A O 1
ATOM 743 N N . CYS A 1 90 ? 12.489 -2.350 -14.006 1.00 78.50 90 CYS A N 1
ATOM 744 C CA . CYS A 1 90 ? 11.768 -3.590 -14.275 1.00 78.50 90 CYS A CA 1
ATOM 745 C C . CYS A 1 90 ? 10.519 -3.804 -13.404 1.00 78.50 90 CYS A C 1
ATOM 747 O O . CYS A 1 90 ? 9.649 -4.572 -13.811 1.00 78.50 90 CYS A O 1
ATOM 749 N N . THR A 1 91 ? 10.400 -3.151 -12.244 1.00 82.69 91 THR A N 1
ATOM 750 C CA . THR A 1 91 ? 9.281 -3.397 -11.325 1.00 82.69 91 THR A CA 1
ATOM 751 C C . THR A 1 91 ? 7.972 -2.823 -11.868 1.00 82.69 91 THR A C 1
ATOM 753 O O . THR A 1 91 ? 6.948 -3.481 -11.752 1.00 82.69 91 THR A O 1
ATOM 756 N N . GLU A 1 92 ? 7.995 -1.669 -12.548 1.00 84.12 92 GLU A N 1
ATOM 757 C CA . GLU A 1 92 ? 6.799 -1.107 -13.204 1.00 84.12 92 GLU A CA 1
ATOM 758 C C . GLU A 1 92 ? 6.242 -2.058 -14.272 1.00 84.12 92 GLU A C 1
ATOM 760 O O . GLU A 1 92 ? 5.039 -2.313 -14.316 1.00 84.12 92 GLU A O 1
ATOM 765 N N . THR A 1 93 ? 7.113 -2.595 -15.132 1.00 87.44 93 THR A N 1
ATOM 766 C CA . THR A 1 93 ? 6.711 -3.543 -16.180 1.00 87.44 93 THR A CA 1
ATOM 767 C C . THR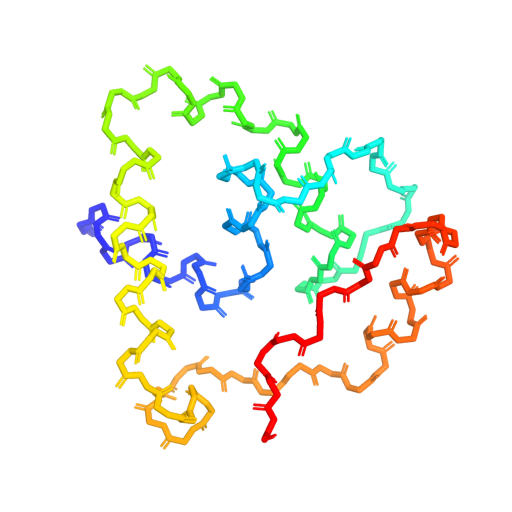 A 1 93 ? 6.140 -4.817 -15.573 1.00 87.44 93 THR A C 1
ATOM 769 O O . THR A 1 93 ? 5.077 -5.264 -15.989 1.00 87.44 93 THR A O 1
ATOM 772 N N . ALA A 1 94 ? 6.798 -5.363 -1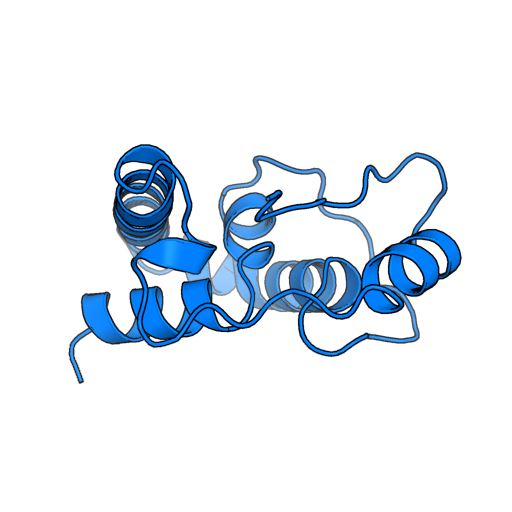4.552 1.00 90.38 94 ALA A N 1
ATOM 773 C CA . ALA A 1 94 ? 6.328 -6.568 -13.886 1.00 90.38 94 ALA A CA 1
ATOM 774 C C . ALA A 1 94 ? 5.001 -6.338 -13.134 1.00 90.38 94 ALA A C 1
ATOM 776 O O . ALA A 1 94 ? 4.105 -7.170 -13.226 1.00 90.38 94 ALA A O 1
ATOM 777 N N . ASP A 1 95 ? 4.808 -5.197 -12.460 1.00 91.81 95 ASP A N 1
ATOM 778 C CA . ASP A 1 95 ? 3.518 -4.864 -11.836 1.00 91.81 95 ASP A CA 1
ATOM 779 C C . ASP A 1 95 ? 2.407 -4.720 -12.891 1.00 91.81 95 ASP A C 1
ATOM 781 O O . ASP A 1 95 ? 1.284 -5.155 -12.652 1.00 91.81 95 ASP A O 1
ATOM 785 N N . ARG A 1 96 ? 2.698 -4.179 -14.083 1.00 90.69 96 ARG A N 1
ATOM 786 C CA . ARG A 1 96 ? 1.725 -4.130 -15.193 1.00 90.69 96 ARG A CA 1
ATOM 787 C C . ARG A 1 96 ? 1.336 -5.504 -15.731 1.00 90.69 96 ARG A C 1
ATOM 789 O O . ARG A 1 96 ? 0.224 -5.650 -16.225 1.00 90.69 96 ARG A O 1
ATOM 796 N N . GLU A 1 97 ? 2.239 -6.477 -15.683 1.00 93.50 97 GLU A N 1
ATOM 797 C CA . GLU A 1 97 ? 1.948 -7.857 -16.088 1.00 93.50 97 GLU A CA 1
ATOM 798 C C . GLU A 1 97 ? 1.132 -8.603 -15.024 1.00 93.50 97 GLU A C 1
ATOM 800 O O . GLU A 1 97 ? 0.267 -9.410 -15.361 1.00 93.50 97 GLU A O 1
ATOM 805 N N . LEU A 1 98 ? 1.393 -8.329 -13.741 1.00 93.69 98 LEU A N 1
ATOM 806 C CA . LEU A 1 98 ? 0.730 -8.988 -12.614 1.00 93.69 98 LEU A CA 1
ATOM 807 C C . LEU A 1 98 ? -0.662 -8.429 -12.313 1.00 93.69 98 LEU A C 1
ATOM 809 O O . LEU A 1 98 ? -1.529 -9.160 -11.828 1.00 93.69 98 LEU A O 1
ATOM 813 N N . LEU A 1 99 ? -0.863 -7.130 -12.529 1.00 93.75 99 LEU A N 1
ATOM 814 C CA . LEU A 1 99 ? -2.083 -6.434 -12.141 1.00 93.75 99 LEU A CA 1
ATOM 815 C C . LEU A 1 99 ? -3.074 -6.349 -13.313 1.00 93.75 99 LEU A C 1
ATOM 817 O O . LEU A 1 99 ? -2.672 -6.310 -14.475 1.00 93.75 99 LEU A O 1
ATOM 821 N N . PRO A 1 100 ? -4.392 -6.301 -13.036 1.00 94.00 100 PRO A N 1
ATOM 822 C CA . PRO A 1 100 ? -5.395 -6.150 -14.083 1.00 94.00 100 PRO A CA 1
ATOM 823 C C . PRO A 1 100 ? -5.162 -4.897 -14.933 1.00 94.00 100 PRO A C 1
ATOM 825 O O . PRO A 1 100 ? -4.768 -3.857 -14.418 1.00 94.00 100 PRO A O 1
ATOM 828 N N . SER A 1 101 ? -5.508 -4.950 -16.219 1.00 92.19 101 SER A N 1
ATOM 829 C CA . SER A 1 101 ? -5.284 -3.843 -17.166 1.00 92.19 101 SER A CA 1
ATOM 830 C C . SER A 1 101 ? -6.000 -2.535 -16.805 1.00 92.19 101 SER A C 1
ATOM 832 O O . SER A 1 101 ? -5.562 -1.462 -17.212 1.00 92.19 101 SER A O 1
ATOM 834 N N . PHE A 1 102 ? -7.090 -2.607 -16.036 1.00 90.94 102 PHE A N 1
ATOM 835 C CA . PHE A 1 102 ? -7.793 -1.431 -15.515 1.00 90.94 102 PHE A CA 1
ATOM 836 C C . PHE A 1 102 ? -7.118 -0.822 -14.276 1.00 90.94 102 PHE A C 1
ATOM 838 O O . PHE A 1 102 ? -7.494 0.267 -13.843 1.00 90.94 102 PHE A O 1
ATOM 845 N N . HIS A 1 103 ? -6.164 -1.528 -13.667 1.00 92.94 103 HIS A N 1
ATOM 846 C CA . HIS A 1 103 ? -5.474 -1.084 -12.469 1.00 92.94 103 HIS A CA 1
ATOM 847 C C . HIS A 1 103 ? -4.291 -0.198 -12.844 1.00 92.94 103 HIS A C 1
ATOM 849 O O . HIS A 1 103 ? -3.256 -0.658 -13.321 1.00 92.94 103 HIS A O 1
ATOM 855 N N . GLU A 1 104 ? -4.438 1.104 -12.625 1.00 90.38 104 GLU A N 1
ATOM 856 C CA . GLU A 1 104 ? -3.372 2.057 -12.914 1.00 90.38 104 GLU A CA 1
ATOM 857 C C . GLU A 1 104 ? -2.185 1.841 -11.958 1.00 90.38 104 GLU A C 1
ATOM 859 O O . GLU A 1 104 ? -2.330 1.987 -10.744 1.00 90.38 104 GLU A O 1
ATOM 864 N N . VAL A 1 105 ? -0.998 1.527 -12.480 1.00 88.19 105 VAL A N 1
ATOM 865 C CA . VAL A 1 105 ? 0.231 1.355 -11.681 1.00 88.19 105 VAL A CA 1
ATOM 866 C C . VAL A 1 105 ? 0.765 2.714 -11.217 1.00 88.19 105 VAL A C 1
ATOM 868 O O . VAL A 1 105 ? 0.789 3.702 -11.952 1.00 88.19 105 VAL A O 1
ATOM 871 N N . SER A 1 106 ? 1.185 2.786 -9.962 1.00 81.69 106 SER A N 1
ATOM 872 C CA . SER A 1 106 ? 1.739 3.972 -9.330 1.00 81.69 106 SER A CA 1
ATOM 873 C C . SER A 1 106 ? 3.182 4.200 -9.779 1.00 81.69 106 SER A C 1
ATOM 875 O O . SER A 1 106 ? 4.126 3.626 -9.265 1.00 81.69 106 SER A O 1
ATOM 877 N N . VAL A 1 107 ? 3.381 5.145 -10.685 1.00 70.75 107 VAL A N 1
ATOM 878 C CA . VAL A 1 107 ? 4.701 5.495 -11.239 1.00 70.75 107 VAL A CA 1
ATOM 879 C C . VAL A 1 107 ? 5.450 6.538 -10.393 1.00 70.75 107 VAL A C 1
ATOM 881 O O . VAL A 1 107 ? 5.845 7.575 -10.907 1.00 70.75 107 VAL A O 1
ATOM 884 N N . TYR A 1 108 ? 5.580 6.339 -9.078 1.00 65.38 108 TYR A N 1
ATOM 885 C CA . TYR A 1 108 ? 6.135 7.338 -8.145 1.00 65.38 108 TYR A CA 1
ATOM 886 C C . TYR A 1 108 ? 7.322 6.801 -7.318 1.00 65.38 108 TYR A C 1
ATOM 888 O O . TYR A 1 108 ? 7.253 5.655 -6.885 1.00 65.38 108 TYR A O 1
ATOM 896 N N . PRO A 1 109 ? 8.343 7.615 -6.981 1.00 59.88 109 PRO A N 1
ATOM 897 C CA . PRO A 1 109 ? 8.585 8.984 -7.447 1.00 59.88 109 PRO A CA 1
ATOM 898 C C . PRO A 1 109 ? 9.071 9.012 -8.901 1.00 59.88 109 PRO A C 1
ATOM 900 O O . PRO A 1 109 ? 9.931 8.223 -9.286 1.00 59.88 109 PRO A O 1
ATOM 903 N N . LYS A 1 110 ? 8.529 9.935 -9.709 1.00 58.12 110 LYS A N 1
ATOM 904 C CA . LYS A 1 110 ? 9.092 10.246 -11.034 1.00 58.12 110 LYS A CA 1
ATOM 905 C C . LYS A 1 110 ? 10.322 11.134 -10.849 1.00 58.12 110 LYS A C 1
ATOM 907 O O . LYS A 1 110 ? 10.337 11.953 -9.929 1.00 58.12 110 LYS A O 1
ATOM 912 N N . LYS A 1 111 ? 11.335 10.944 -11.697 1.00 48.34 111 LYS A N 1
ATOM 913 C CA . LYS A 1 111 ? 12.359 11.971 -11.928 1.00 48.34 111 LYS A CA 1
ATOM 914 C C . LYS A 1 111 ? 11.720 13.222 -12.516 1.00 48.34 111 LYS A C 1
ATOM 916 O O . LYS A 1 111 ? 10.760 13.054 -13.304 1.00 48.34 111 LYS A O 1
#

Sequence (111 aa):
MNAVEAIHRAVEFNPHVPKYLLEMKSLILPPEHILKRGDSEAIAYAFFHLQHWKRVEGALNLLHCTWEGTFRMIPYPLEKGHLFYPYPICTETADRELLPSFHEVSVYPKK

Radius of gyration: 13.77 Å; chains: 1; bounding box: 28×34×35 Å

pLDDT: mean 82.41, std 14.88, range [48.34, 97.31]

=== Feature glossary ===
A reading guide for the features in this record.

Start from the sequence.

  · This is the polypeptide sequence — one letter per residue, N-terminus first. Length ranges from a few dozen residues for small domains to over a thousand for large multi-domain proteins.

Fold it, and you get atomic coordinates and the backbone conformation that goes with them.

  · Structure coordinates are given as an mmCIF _atom_site loop: one row per atom with element, residue name, chain id, sequence number, and x/y/z position in Å. Only the four main-chain atoms per residue are included here; side chains are omitted to keep the record compact.

  · Backbone dihedral angles. Every residue except chain termini has a φ (preceding-C → N → Cα → C) and a ψ (N → Cα → C → next-N). They are reported in degrees following the IUPAC sign convention. Secondary structure is essentially a statement about which (φ, ψ) basin each residue occupies.

  · The SS8 string is DSSP's per-residue secondary-structure call. α-helix (H) means an i→i+4 H-bond ladder; β-strand (E) means the residue participates in a β-sheet; 3₁₀ (G) and π (I) are tighter and wider helices; T/S are turns/bends; '-' is loop.

  · SS3 is a coarse helix/strand/coil call (letters a/b/c) made by the P-SEA algorithm from inter-Cα distances and dihedrals. It is less detailed than DSSP but needs only Cα positions.

Summarize the fold with a handful of shape descriptors and a per-residue structural alphabet.

  · Radius of gyration (Rg) is the root-mean-square distance of Cα atoms from their centroid — a single number for overall size and compactness. A globular domain of N residues has Rg ≈ 2.2·N^0.38 Å; an extended or disordered chain has a much larger Rg. The Cα contact count is the number of residue pairs whose Cα atoms are within 8 Å and are more than four positions apart in sequence — a standard proxy for tertiary packing density. The bounding box is the smallest axis-aligned box enclosing all Cα atoms.

  · The Foldseek 3Di string encodes local tertiary geometry as a 20-letter alphabet — one character per residue — derived from the relative positions of nearby Cα atoms. Unlike the amino-acid sequence, 3Di is a direct function of the 3D structure, so two proteins with the same fold have similar 3Di strings even at low sequence identity.

  · Solvent-accessible surface area (SASA) is the area in Å² traced out by the centre of a 1.4 Å probe sphere (a water molecule) rolled over the protein's van der Waals surface (Shrake–Rupley / Lee–Richards construction). Buried residues have near-zero SASA; fully exposed residues can exceed 200 Å². The total SASA scales roughly with the number of surface residues.

Ask how reliable the model is.

  · pLDDT (predicted Local Distance Difference Test) is AlphaFold's per-residue confidence score, ranging from 0 to 100. Values above 90 indicate high confidence (typically well-packed cores); 70–90 is confident; 50–70 low confidence; below 50 usually means the region is disordered or the prediction is unreliable there. AlphaFold stores pLDDT in the mmCIF B-factor column.

  · B-factor (Debye–Waller factor) reflects atomic displacement in the crystal lattice. It is an experimental observable (units Å²), not a prediction; low values mean the atom is pinned down, high values mean it moves or is heterogeneous across the crystal.

  · Pred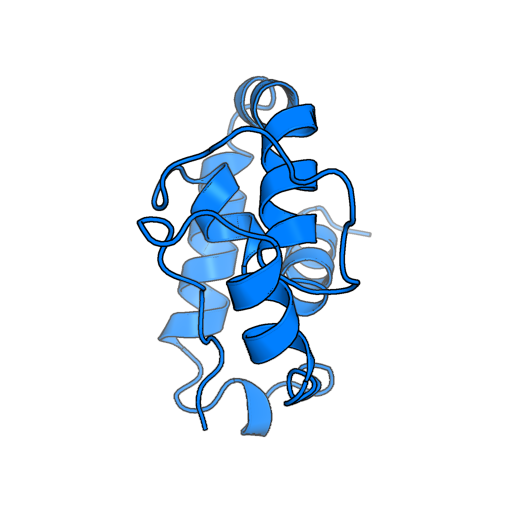icted Aligned Error (PAE) is an AlphaFold confidence matrix: entry (i, j) is the expected error in the position of residue j, in ångströms, when the prediction is superimposed on the true structure at residue i. Low PAE within a block of residues means that block is internally rigid and well-predicted; high PAE between two blocks means their relative placement is uncertain even if each block individually is confident.

Place it in context: what it resembles, what it is annotated as, and how it looks.

  · Nearest PDB neighbors are the top structural matches found by Foldseek when searching this structure against the entire Protein Data Bank. Each hit reports a TM-score (0 to 1; >0.5 almost always implies the same fold) and an E-value. These are *structural* homologs — they may share no detectable sequence similarity.

  · Functional annotations link the protein to curated databases. InterPro entries identify conserved domains and families by matching the sequence against member-database signatures (Pfam, PROSITE, CDD, …). Gene Ontology (GO) terms describe molecular function, biological process, and cellular component in a controlled vocabulary. CATH places the structure in a hierarchical fold classification (Class/Architecture/Topology/Homologous-superfamily). The organism is the source species.

  · Three diagnostic plots accompany the record. The Cα contact map visualizes the tertiary structure as a 2D adjacency matrix (8 Å cutoff, sequence-local contacts suppressed). The Ramachandran plot shows the distribution of backbone (φ, ψ) torsions, with points in the α and β basins reflecting secondary structure content. The PAE plot shows AlphaFold's inter-residue confidence as a color matrix.

  · Six rendered views show the 3D structure from the faces of a cube — i.e. along ±x, ±y, ±z. Rendering representation is drawn randomly per protein from cartoon (secondary-structure ribbons), sticks (backbone bonds), or molecular surface; coloring is either N→C rainbow (blue at the N-terminus through red at the C-terminus) or one color per chain.